Protein AF-A0A929U799-F1 (afdb_monomer_lite)

Foldseek 3Di:
DPDDPPVQVVVQCVDPQNVVQQVVQWPVVDVVIDHDPVSNVPRDTDDDPDPVVNVVVVVVVVVVVVVVVVVVVVVVVVVVVVVVVVVCVVVVVVVPPPPDDDDD

pLDDT: mean 84.08, std 14.7, range [47.75, 98.44]

Sequence (104 aa):
YKSTDPYFLSNAIQSDYVQKGLANRTLKTAIPMKINKDEIGKVSVMLPLSATEQQQIGTYFRHLDHLITLHQRKRTRLKAIRKSMHQQLLFDGKGSRARNRPLA

Secondary structure (DSSP, 8-state):
-----HHHHHHHHHSHHHHHHHHHHSBTTSSS-B--HHHHTTS-----S-HHHHHHHHHHHHHHHHHHHHHHHHHHHHHHHHHHHHHHHHHHTTSSSSS-----

Radius of gyration: 28.23 Å; chains: 1; bounding box: 71×24×74 Å

Structure (mmCIF, N/CA/C/O backbone):
data_AF-A0A929U799-F1
#
_entry.id   AF-A0A929U799-F1
#
loop_
_atom_site.group_PDB
_atom_site.id
_atom_site.type_symbol
_atom_site.label_atom_id
_atom_site.label_alt_id
_atom_site.label_comp_id
_atom_site.label_asym_id
_atom_site.label_entity_id
_atom_site.label_seq_id
_atom_site.pdbx_PDB_ins_code
_atom_site.Cartn_x
_atom_site.Cartn_y
_atom_site.Cartn_z
_atom_site.occupancy
_atom_site.B_iso_or_equiv
_atom_site.auth_seq_id
_atom_site.auth_comp_id
_atom_site.auth_asym_id
_atom_site.auth_atom_id
_atom_site.pdbx_PDB_model_num
ATOM 1 N N . TYR A 1 1 ? -20.954 -7.786 10.826 1.00 49.72 1 TYR A N 1
ATOM 2 C CA . TYR A 1 1 ? -19.731 -7.352 10.126 1.00 49.72 1 TYR A CA 1
ATOM 3 C C . TYR A 1 1 ? -20.044 -7.244 8.646 1.00 49.72 1 TYR A C 1
ATOM 5 O O . TYR A 1 1 ? -19.986 -8.225 7.921 1.00 49.72 1 TYR A O 1
ATOM 13 N N . LYS A 1 2 ? -20.566 -6.078 8.253 1.00 52.28 2 LYS A N 1
ATOM 14 C CA . LYS A 1 2 ? -21.038 -5.793 6.896 1.00 52.28 2 LYS A CA 1
ATOM 15 C C . LYS A 1 2 ? -19.826 -5.520 6.001 1.00 52.28 2 LYS A C 1
ATOM 17 O O . LYS A 1 2 ? -18.999 -4.714 6.394 1.00 52.28 2 LYS A O 1
ATOM 22 N N . SER A 1 3 ? -19.754 -6.204 4.858 1.00 66.06 3 SER A N 1
ATOM 23 C CA . SER A 1 3 ? -19.019 -5.872 3.621 1.00 66.06 3 SER A CA 1
ATOM 24 C C . SER A 1 3 ? -17.960 -4.751 3.706 1.00 66.06 3 SER A C 1
ATOM 26 O O . SER A 1 3 ? -18.123 -3.709 3.071 1.00 66.06 3 SER A O 1
ATOM 28 N N . THR A 1 4 ? -16.872 -4.952 4.453 1.00 69.06 4 THR A N 1
ATOM 29 C CA . THR A 1 4 ? -15.669 -4.115 4.311 1.00 69.06 4 THR A CA 1
ATOM 30 C C . THR A 1 4 ? -14.948 -4.547 3.042 1.00 69.06 4 THR A C 1
ATOM 32 O O . THR A 1 4 ? -14.724 -5.743 2.845 1.00 69.06 4 THR A O 1
ATOM 35 N N . ASP A 1 5 ? -14.582 -3.593 2.189 1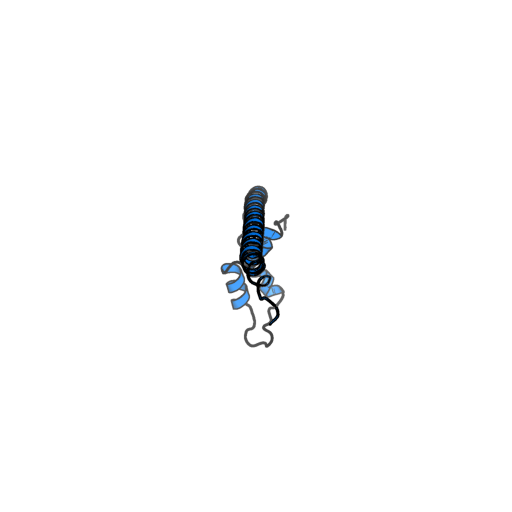.00 76.31 5 ASP A N 1
ATOM 36 C CA . ASP A 1 5 ? -13.812 -3.886 0.982 1.00 76.31 5 ASP A CA 1
ATOM 37 C C . ASP A 1 5 ? -12.460 -4.562 1.346 1.00 76.31 5 ASP A C 1
ATOM 39 O O . ASP A 1 5 ? -11.725 -4.047 2.199 1.00 76.31 5 ASP A O 1
ATOM 43 N N . PRO A 1 6 ? -12.109 -5.720 0.742 1.00 80.62 6 PRO A N 1
ATOM 44 C CA . PRO A 1 6 ? -10.893 -6.456 1.100 1.00 80.62 6 PRO A CA 1
ATOM 45 C C . PRO A 1 6 ? -9.597 -5.668 0.888 1.00 80.62 6 PRO A C 1
ATOM 47 O O . PRO A 1 6 ? -8.643 -5.859 1.641 1.00 80.62 6 PRO A O 1
ATOM 50 N N . TYR A 1 7 ? -9.562 -4.774 -0.105 1.00 78.19 7 TYR A N 1
ATOM 51 C CA . TYR A 1 7 ? -8.400 -3.936 -0.394 1.00 78.19 7 TYR A CA 1
ATOM 52 C C . TYR A 1 7 ? -8.238 -2.832 0.664 1.00 78.19 7 TYR A C 1
ATOM 54 O O . TYR A 1 7 ? -7.128 -2.564 1.131 1.00 78.19 7 TYR A O 1
ATOM 62 N N . PHE A 1 8 ? -9.344 -2.253 1.139 1.00 78.88 8 PHE A N 1
ATOM 63 C CA . PHE A 1 8 ? -9.316 -1.357 2.298 1.00 78.88 8 PHE A CA 1
ATOM 64 C C . PHE A 1 8 ? -8.826 -2.051 3.551 1.00 78.88 8 PHE A C 1
ATOM 66 O O . PHE A 1 8 ? -7.973 -1.510 4.253 1.00 78.88 8 PHE A O 1
ATOM 73 N N . LEU A 1 9 ? -9.334 -3.251 3.823 1.00 83.69 9 LEU A N 1
ATOM 74 C CA . LEU A 1 9 ? -8.907 -4.000 4.993 1.00 83.69 9 LEU A CA 1
ATOM 75 C C . LEU A 1 9 ? -7.412 -4.335 4.915 1.00 83.69 9 LEU A C 1
ATOM 77 O O . LEU A 1 9 ? -6.711 -4.167 5.910 1.00 83.69 9 LEU A O 1
ATOM 81 N N . SER A 1 10 ? -6.896 -4.734 3.746 1.00 86.88 10 SER A N 1
ATOM 82 C CA . SER A 1 10 ? -5.464 -5.015 3.591 1.00 86.88 10 SER A CA 1
ATOM 83 C C . SER A 1 10 ? -4.597 -3.778 3.815 1.00 86.88 10 SER A C 1
ATOM 85 O O . SER A 1 10 ? -3.594 -3.864 4.521 1.00 86.88 10 SER A O 1
ATOM 87 N N . ASN A 1 11 ? -4.996 -2.623 3.277 1.00 85.06 11 ASN A N 1
ATOM 88 C CA . ASN A 1 11 ? -4.254 -1.374 3.462 1.00 85.06 11 ASN A CA 1
ATOM 89 C C . ASN A 1 11 ? -4.328 -0.882 4.911 1.00 85.06 11 ASN A C 1
ATOM 91 O O . ASN A 1 11 ? -3.323 -0.455 5.476 1.00 85.06 11 ASN A O 1
ATOM 95 N N . ALA A 1 12 ? -5.495 -0.995 5.546 1.00 87.94 12 ALA A N 1
ATOM 96 C CA . ALA A 1 12 ? -5.673 -0.626 6.942 1.00 87.94 12 ALA A CA 1
ATOM 97 C C . ALA A 1 12 ? -4.834 -1.520 7.868 1.00 87.94 12 ALA A C 1
ATOM 99 O O . ALA A 1 12 ? -4.185 -1.006 8.778 1.00 87.94 12 ALA A O 1
ATOM 100 N N . ILE A 1 13 ? -4.763 -2.831 7.598 1.00 90.88 13 ILE A N 1
ATOM 101 C CA . ILE A 1 13 ? -3.903 -3.763 8.343 1.00 90.88 13 ILE A CA 1
ATOM 102 C C . ILE A 1 13 ? -2.421 -3.404 8.190 1.00 90.88 13 ILE A C 1
ATOM 104 O O . ILE A 1 13 ? -1.665 -3.523 9.151 1.00 90.88 13 ILE A O 1
ATOM 108 N N . GLN A 1 14 ? -1.997 -2.950 7.010 1.00 90.69 14 GLN A N 1
ATOM 109 C CA . GLN A 1 14 ? -0.611 -2.544 6.751 1.00 90.69 14 GLN A CA 1
ATOM 110 C C . GLN A 1 14 ? -0.250 -1.170 7.326 1.00 90.69 14 GLN A C 1
ATOM 112 O O . GLN A 1 14 ? 0.930 -0.834 7.383 1.00 90.69 14 GLN A O 1
ATOM 117 N N . SER A 1 15 ? -1.229 -0.381 7.771 1.00 91.88 15 SER A N 1
ATOM 118 C CA . SER A 1 15 ? -0.962 0.929 8.360 1.00 91.88 15 SER A CA 1
ATOM 119 C C . SER A 1 15 ? -0.094 0.833 9.619 1.00 91.88 15 SER A C 1
ATOM 121 O O . SER A 1 15 ? -0.216 -0.100 10.419 1.00 91.88 15 SER A O 1
ATOM 123 N N . ASP A 1 16 ? 0.724 1.861 9.846 1.00 93.94 16 ASP A N 1
ATOM 124 C CA . ASP A 1 16 ? 1.566 2.003 11.040 1.00 93.94 16 ASP A CA 1
ATOM 125 C C . ASP A 1 16 ? 0.796 1.800 12.345 1.00 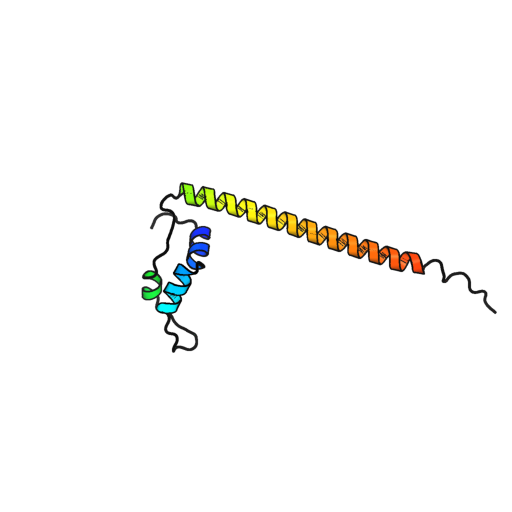93.94 16 ASP A C 1
ATOM 127 O O . ASP A 1 16 ? 1.314 1.213 13.293 1.00 93.94 16 ASP A O 1
ATOM 131 N N . TYR A 1 17 ? -0.439 2.298 12.403 1.00 93.44 17 TYR A N 1
ATOM 132 C CA . TYR A 1 17 ? -1.286 2.184 13.583 1.00 93.44 17 TYR A CA 1
ATOM 133 C C . TYR A 1 17 ? -1.583 0.717 13.915 1.00 93.44 17 TYR A C 1
ATOM 135 O O . TYR A 1 17 ? -1.334 0.268 15.038 1.00 93.44 17 TYR A O 1
ATOM 143 N N . VAL A 1 18 ? -2.054 -0.049 12.926 1.00 94.00 18 VAL A N 1
ATOM 144 C CA . VAL A 1 18 ? -2.399 -1.462 13.118 1.00 94.00 18 VAL A CA 1
ATOM 145 C C . VAL A 1 18 ? -1.143 -2.302 13.335 1.00 94.00 18 VAL A C 1
ATOM 147 O O . VAL A 1 18 ? -1.119 -3.124 14.250 1.00 94.00 18 VAL A O 1
ATOM 150 N N . GLN A 1 19 ? -0.067 -2.054 12.584 1.00 94.38 19 GLN A N 1
ATOM 151 C CA . GLN A 1 19 ? 1.199 -2.774 12.749 1.00 94.38 19 GLN A CA 1
ATOM 152 C C . GLN A 1 19 ? 1.825 -2.549 14.132 1.00 94.38 19 GLN A C 1
ATOM 154 O O . GLN A 1 19 ? 2.254 -3.509 14.772 1.00 94.38 19 GLN A O 1
ATOM 159 N N . LYS A 1 20 ? 1.809 -1.317 14.660 1.00 92.94 20 LYS A N 1
ATOM 160 C CA . LYS A 1 20 ? 2.247 -1.036 16.041 1.00 92.94 20 LYS A CA 1
ATOM 161 C C . LYS A 1 20 ? 1.346 -1.726 17.067 1.00 92.94 20 LYS A C 1
ATOM 163 O O . LYS A 1 20 ? 1.848 -2.294 18.036 1.00 92.94 20 LYS A O 1
ATOM 168 N N . GLY A 1 21 ? 0.032 -1.733 16.834 1.00 93.19 21 GLY A N 1
ATOM 169 C CA . GLY A 1 21 ? -0.932 -2.459 17.663 1.00 93.19 21 GLY A CA 1
ATOM 170 C C . GLY A 1 21 ? -0.651 -3.962 17.728 1.00 93.19 21 GLY A C 1
ATOM 171 O O . GLY A 1 21 ? -0.620 -4.534 18.818 1.00 93.19 21 GLY A O 1
ATOM 172 N N . LEU A 1 22 ? -0.378 -4.590 16.581 1.00 93.56 22 LEU A N 1
ATOM 173 C CA . LEU A 1 22 ? 0.000 -6.002 16.494 1.00 93.56 22 LEU A CA 1
ATOM 174 C C . LEU A 1 22 ? 1.348 -6.260 17.178 1.00 93.56 22 LEU A C 1
ATOM 176 O O . LEU A 1 22 ? 1.464 -7.185 17.981 1.00 93.56 22 LEU A O 1
ATOM 180 N N . ALA A 1 23 ? 2.353 -5.418 16.929 1.00 91.62 23 ALA A N 1
ATOM 181 C CA . ALA A 1 23 ? 3.692 -5.567 17.498 1.00 91.62 23 ALA A CA 1
ATOM 182 C C . ALA A 1 23 ? 3.709 -5.467 19.032 1.00 91.62 23 ALA A C 1
ATOM 184 O O . ALA A 1 23 ? 4.478 -6.173 19.684 1.00 91.62 23 ALA A O 1
ATOM 185 N N . ASN A 1 24 ? 2.851 -4.626 19.615 1.00 91.69 24 ASN A N 1
ATOM 186 C CA . ASN A 1 24 ? 2.709 -4.495 21.068 1.00 91.69 24 ASN A CA 1
ATOM 187 C C . ASN A 1 24 ? 2.043 -5.715 21.718 1.00 91.69 24 ASN A C 1
ATOM 189 O O . ASN A 1 24 ? 2.259 -5.971 22.898 1.00 91.69 24 ASN A O 1
ATOM 193 N N . ARG A 1 25 ? 1.249 -6.470 20.952 1.00 90.94 25 ARG A N 1
ATOM 194 C CA . ARG A 1 25 ? 0.550 -7.683 21.407 1.00 90.94 25 ARG A CA 1
ATOM 195 C C . ARG A 1 25 ? 1.257 -8.980 21.012 1.00 90.94 25 ARG A C 1
ATOM 197 O O . ARG A 1 25 ? 0.827 -10.066 21.388 1.00 90.94 25 ARG A O 1
ATOM 204 N N . THR A 1 26 ? 2.328 -8.873 20.234 1.00 92.38 26 THR A N 1
ATOM 205 C CA . THR A 1 26 ? 3.140 -10.008 19.798 1.00 92.38 26 THR A CA 1
ATOM 206 C C . THR A 1 26 ? 4.111 -10.410 20.902 1.00 92.38 26 THR A C 1
ATOM 208 O O . THR A 1 26 ? 4.798 -9.571 21.486 1.00 92.38 26 THR A O 1
ATOM 211 N N . LEU A 1 27 ? 4.216 -11.711 21.162 1.00 89.12 27 LEU A N 1
ATOM 212 C CA . LEU A 1 27 ? 5.211 -12.275 22.067 1.00 89.12 27 LEU A CA 1
ATOM 213 C C . LEU A 1 27 ? 6.584 -12.231 21.389 1.00 89.12 27 LEU A C 1
ATOM 215 O O . LEU A 1 27 ? 6.952 -13.132 20.633 1.00 89.12 27 LEU A O 1
ATOM 219 N N . LYS A 1 28 ? 7.341 -11.162 21.659 1.00 86.31 28 LYS A N 1
ATOM 220 C CA . LYS A 1 28 ? 8.672 -10.915 21.070 1.00 86.31 28 LYS A CA 1
ATOM 221 C C . LYS A 1 28 ? 9.753 -11.886 21.553 1.00 86.31 28 LYS A C 1
ATOM 223 O O . LYS A 1 28 ? 10.798 -11.988 20.927 1.00 86.31 28 LYS A O 1
ATOM 228 N N . THR A 1 29 ? 9.510 -12.582 22.662 1.00 86.44 29 THR A N 1
ATOM 229 C CA . THR A 1 29 ? 10.427 -13.581 23.229 1.00 86.44 29 THR A CA 1
ATOM 230 C C . THR A 1 29 ? 10.348 -14.931 22.516 1.00 86.44 29 THR A C 1
ATOM 232 O O . THR A 1 29 ? 11.254 -15.748 22.660 1.00 86.44 29 THR A O 1
ATOM 235 N N . ALA A 1 30 ? 9.286 -15.181 21.744 1.00 80.88 30 ALA A N 1
ATOM 236 C CA . ALA A 1 30 ? 9.157 -16.388 20.941 1.00 80.88 30 ALA A CA 1
ATOM 237 C C . ALA A 1 30 ? 9.941 -16.250 19.626 1.00 80.88 30 ALA A C 1
ATOM 239 O O . ALA A 1 30 ? 9.888 -15.210 18.969 1.00 80.88 30 ALA A O 1
ATOM 240 N N . ILE A 1 31 ? 10.624 -17.323 19.217 1.00 79.88 31 ILE A N 1
ATOM 241 C CA . ILE A 1 31 ? 11.270 -17.445 17.905 1.00 79.88 31 ILE A CA 1
ATOM 242 C C . ILE A 1 31 ? 10.638 -18.651 17.187 1.00 79.88 31 ILE A C 1
ATOM 244 O O . ILE A 1 31 ? 10.780 -19.774 17.673 1.00 79.88 31 ILE A O 1
ATOM 248 N N . PRO A 1 32 ? 9.924 -18.462 16.062 1.00 84.56 32 PRO A N 1
ATOM 249 C CA . PRO A 1 32 ? 9.514 -17.179 15.482 1.00 84.56 32 PRO A CA 1
ATOM 250 C C . PRO A 1 32 ? 8.541 -16.422 16.400 1.00 84.56 32 PRO A C 1
ATOM 252 O O . PRO A 1 32 ? 7.892 -17.027 17.254 1.00 84.56 32 PRO A O 1
ATOM 255 N N . MET A 1 33 ? 8.424 -15.106 16.201 1.00 88.56 33 MET A N 1
ATOM 256 C CA . MET A 1 33 ? 7.461 -14.271 16.926 1.00 88.56 33 MET A CA 1
ATOM 257 C C 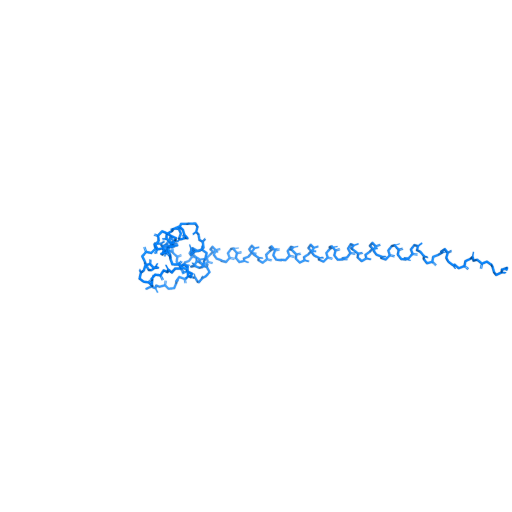. MET A 1 33 ? 6.044 -14.836 16.773 1.00 88.56 33 MET A C 1
ATOM 259 O O . MET A 1 33 ? 5.631 -15.199 15.670 1.00 88.56 33 MET A O 1
ATOM 263 N N . LYS A 1 34 ? 5.294 -14.904 17.877 1.00 89.62 34 LYS A N 1
ATOM 264 C CA . LYS A 1 34 ? 3.929 -15.449 17.898 1.00 89.62 34 LYS A CA 1
ATOM 265 C C . LYS A 1 34 ? 2.936 -14.421 18.417 1.00 89.62 34 LYS A C 1
ATOM 267 O O . LYS A 1 34 ? 3.237 -13.660 19.334 1.00 89.62 34 LYS A O 1
ATOM 272 N N . ILE A 1 35 ? 1.730 -14.444 17.863 1.00 92.06 35 ILE A N 1
ATOM 273 C CA . ILE A 1 35 ? 0.584 -13.680 18.355 1.00 92.06 35 ILE A CA 1
A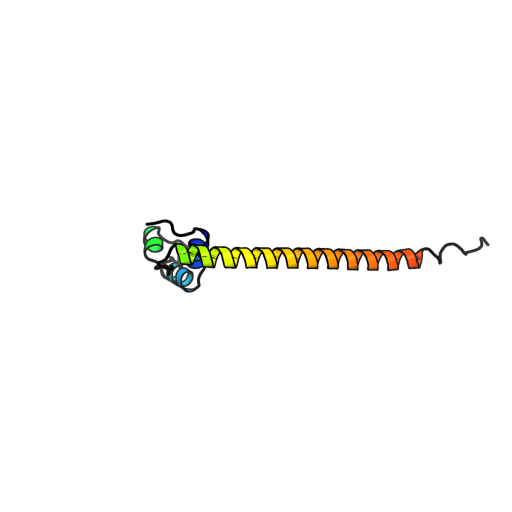TOM 274 C C . ILE A 1 35 ? -0.633 -14.602 18.444 1.00 92.06 35 ILE A C 1
ATOM 276 O O . ILE A 1 35 ? -0.862 -15.431 17.562 1.00 92.06 35 ILE A O 1
ATOM 280 N N . ASN A 1 36 ? -1.400 -14.475 19.526 1.00 91.25 36 ASN A N 1
ATOM 281 C CA . ASN A 1 36 ? -2.616 -15.257 19.729 1.00 91.25 36 ASN A CA 1
ATOM 282 C C . ASN A 1 36 ? -3.762 -14.691 18.883 1.00 91.25 36 ASN A C 1
ATOM 284 O O . ASN A 1 36 ? -3.885 -13.477 18.725 1.00 91.25 36 ASN A O 1
ATOM 288 N N . LYS A 1 37 ? -4.647 -15.563 18.390 1.00 89.75 37 LYS A N 1
ATOM 289 C CA . LYS A 1 37 ? -5.793 -15.163 17.555 1.00 89.75 37 LYS A CA 1
ATOM 290 C C . LYS A 1 37 ? -6.678 -14.111 18.235 1.00 89.75 37 LYS A C 1
ATOM 292 O O . LYS A 1 37 ? -7.074 -13.141 17.593 1.00 89.75 37 LYS A O 1
ATOM 297 N N . ASP A 1 38 ? -6.919 -14.264 19.534 1.00 92.06 38 ASP A N 1
ATOM 298 C CA . ASP A 1 38 ? -7.742 -13.329 20.309 1.00 92.06 38 ASP A CA 1
ATOM 299 C C . ASP A 1 38 ? -7.072 -11.961 20.476 1.00 92.06 38 ASP A C 1
ATOM 301 O O . ASP A 1 38 ? -7.752 -10.945 20.580 1.00 92.06 38 ASP A O 1
ATOM 305 N N . GLU A 1 39 ? -5.737 -11.909 20.459 1.00 93.00 39 GLU A N 1
ATOM 306 C CA . GLU A 1 39 ? -4.990 -10.651 20.519 1.00 93.00 39 GLU A CA 1
ATOM 307 C C . GLU A 1 39 ? -5.048 -9.883 19.197 1.00 93.00 39 GLU A C 1
ATOM 309 O O . GLU A 1 39 ? -5.121 -8.654 19.214 1.00 93.00 39 GLU A O 1
ATOM 314 N N . ILE A 1 40 ? -5.098 -10.585 18.059 1.00 91.25 40 ILE A N 1
ATOM 315 C CA . ILE A 1 40 ? -5.296 -9.962 16.741 1.00 91.25 40 ILE A CA 1
ATOM 316 C C . ILE A 1 40 ? -6.642 -9.226 16.710 1.00 91.25 40 ILE A C 1
ATOM 318 O O . ILE A 1 40 ? -6.707 -8.073 16.290 1.00 91.25 40 ILE A O 1
ATOM 322 N N . GLY A 1 41 ? -7.709 -9.860 17.211 1.00 89.75 41 GLY A N 1
ATOM 323 C CA . GLY A 1 41 ? -9.059 -9.283 17.233 1.00 89.75 41 GLY A CA 1
ATOM 324 C C . GLY A 1 41 ? -9.222 -8.054 18.138 1.00 89.75 41 GLY A C 1
ATOM 325 O O . GLY A 1 41 ? -10.197 -7.320 17.994 1.00 89.75 41 GLY A O 1
ATOM 326 N N . LYS A 1 42 ? -8.273 -7.802 19.049 1.00 91.62 42 LYS A N 1
ATOM 327 C CA . LYS A 1 42 ? -8.266 -6.631 19.945 1.00 91.62 42 LYS A CA 1
ATOM 328 C C . LYS A 1 42 ? -7.580 -5.407 19.335 1.00 91.62 42 LYS A C 1
ATOM 330 O O . LYS A 1 42 ? -7.547 -4.349 19.969 1.00 91.62 42 LYS A O 1
ATOM 335 N N . VAL A 1 43 ? -6.979 -5.533 18.152 1.00 92.12 43 VAL A N 1
ATOM 336 C CA . VAL A 1 43 ? -6.390 -4.390 17.452 1.00 92.12 43 VAL A CA 1
ATOM 337 C C . VAL A 1 43 ? -7.501 -3.626 16.744 1.00 92.12 43 VAL A C 1
ATOM 339 O O . VAL A 1 43 ? -8.188 -4.161 15.878 1.00 92.12 43 VAL A O 1
ATOM 342 N N . SER A 1 44 ? -7.684 -2.365 17.134 1.00 88.50 44 SER A N 1
ATOM 343 C CA . SER A 1 44 ? -8.632 -1.480 16.463 1.00 88.50 44 SER A CA 1
ATOM 344 C C . SER A 1 44 ? -8.164 -1.201 15.037 1.00 88.50 44 SER A C 1
ATOM 346 O O . SER A 1 44 ? -6.972 -1.021 14.789 1.00 88.50 44 SER A O 1
ATOM 348 N N . VAL A 1 45 ? -9.109 -1.138 14.105 1.00 86.75 45 VAL A N 1
ATOM 349 C CA . VAL A 1 45 ? -8.857 -0.760 12.716 1.00 86.75 45 VAL A CA 1
ATOM 350 C C . VAL A 1 45 ? -9.747 0.431 12.406 1.00 86.75 45 VAL A C 1
ATOM 352 O O . VAL A 1 45 ? -10.964 0.364 12.571 1.00 86.75 45 VAL A O 1
ATOM 355 N N . MET A 1 46 ? -9.141 1.528 11.959 1.00 80.25 46 MET A N 1
ATOM 356 C CA . MET A 1 46 ? -9.898 2.673 11.471 1.00 80.25 46 MET A CA 1
ATOM 357 C C . MET A 1 46 ? -10.357 2.384 10.047 1.00 80.25 46 MET A C 1
ATOM 359 O O . MET A 1 46 ? -9.541 2.236 9.139 1.00 80.25 46 MET A O 1
ATOM 363 N N . LEU A 1 47 ? -11.670 2.281 9.871 1.00 75.69 47 LEU A N 1
ATOM 364 C CA . LEU A 1 47 ? -12.308 2.088 8.577 1.00 75.69 47 LEU A CA 1
ATOM 365 C C . LEU A 1 47 ? -13.344 3.196 8.370 1.00 75.69 47 LEU A C 1
ATOM 367 O O . LEU A 1 47 ? -14.027 3.561 9.332 1.00 75.69 47 LEU A O 1
ATOM 371 N N . PRO A 1 48 ? -13.507 3.712 7.139 1.00 74.19 48 PRO A N 1
ATOM 372 C CA . PRO A 1 48 ? -14.606 4.617 6.834 1.00 74.19 48 PRO A CA 1
ATOM 373 C C . PRO A 1 48 ? -15.932 3.909 7.120 1.00 74.19 48 PRO A C 1
ATOM 375 O O . PRO A 1 48 ? -16.124 2.763 6.709 1.00 74.19 48 PRO A O 1
ATOM 378 N N . LEU A 1 49 ? -16.862 4.574 7.807 1.0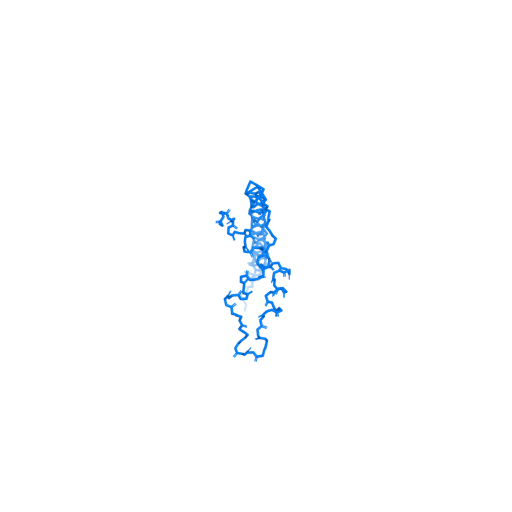0 73.44 49 LEU A N 1
ATOM 379 C CA . LEU A 1 49 ? -18.166 3.981 8.138 1.00 73.44 49 LEU A CA 1
ATOM 380 C C . LEU A 1 49 ? -19.051 3.794 6.892 1.00 73.44 49 LEU A C 1
ATOM 382 O O . LEU A 1 49 ? -19.952 2.954 6.889 1.00 73.44 49 LEU A O 1
ATOM 386 N N . SER A 1 50 ? -18.791 4.563 5.831 1.00 83.44 50 SER A N 1
ATOM 387 C CA . SER A 1 50 ? -19.559 4.549 4.589 1.00 83.44 50 SER A CA 1
ATOM 388 C C . SER A 1 50 ? -18.973 3.570 3.570 1.00 83.44 50 SER A C 1
ATOM 390 O O . SER A 1 50 ? -17.865 3.755 3.068 1.00 83.44 50 SER A O 1
ATOM 392 N N . ALA A 1 51 ? -19.749 2.549 3.196 1.00 79.12 51 ALA A N 1
ATOM 393 C CA . ALA A 1 51 ? -19.380 1.627 2.119 1.00 79.12 51 ALA A CA 1
ATOM 394 C C . ALA A 1 51 ? -19.235 2.346 0.763 1.00 79.12 51 ALA A C 1
ATOM 396 O O . ALA A 1 51 ? -18.361 2.006 -0.032 1.00 79.12 51 ALA A O 1
ATOM 397 N N . THR A 1 52 ? -20.048 3.379 0.520 1.00 84.19 52 THR A N 1
ATOM 398 C CA . THR A 1 52 ? -19.972 4.205 -0.693 1.00 84.19 52 THR A CA 1
ATOM 399 C C . THR A 1 52 ? -18.643 4.950 -0.774 1.00 84.19 52 THR A C 1
ATOM 401 O O . THR A 1 52 ? -18.014 4.981 -1.829 1.00 84.19 52 THR A O 1
ATOM 404 N N . GLU A 1 53 ? -18.188 5.511 0.348 1.00 83.88 53 GLU A N 1
ATOM 405 C CA . GLU A 1 53 ? -16.898 6.197 0.432 1.00 83.88 53 GLU A CA 1
ATOM 406 C C . GLU A 1 53 ? -15.744 5.222 0.170 1.00 83.88 53 GLU A C 1
ATOM 408 O O . GLU A 1 53 ? -14.886 5.498 -0.669 1.00 83.88 53 GLU A O 1
ATOM 413 N N . GLN A 1 54 ? -15.774 4.036 0.796 1.00 78.81 54 GLN A N 1
ATOM 414 C CA . GLN A 1 54 ? -14.794 2.977 0.524 1.00 78.81 54 GLN A CA 1
ATOM 415 C C . GLN A 1 54 ? -14.758 2.630 -0.972 1.00 78.81 54 GLN A C 1
ATOM 417 O O . GLN A 1 54 ? -13.691 2.588 -1.581 1.00 78.81 54 GLN A O 1
ATOM 422 N N . GLN A 1 55 ? -15.912 2.443 -1.615 1.00 83.25 55 GLN A N 1
ATOM 423 C CA . GLN A 1 55 ? -15.956 2.102 -3.037 1.00 83.25 55 GLN A CA 1
ATOM 424 C C . GLN A 1 55 ? -15.391 3.215 -3.933 1.00 83.25 55 GLN A C 1
ATOM 426 O O . GLN A 1 55 ? -14.658 2.921 -4.885 1.00 83.25 55 GLN A O 1
ATOM 431 N N . GLN A 1 56 ? -15.709 4.478 -3.644 1.00 87.88 56 GLN A N 1
ATOM 432 C CA . GLN A 1 56 ? -15.218 5.625 -4.412 1.00 87.88 56 GLN A CA 1
ATOM 433 C C . GLN A 1 56 ? -13.705 5.784 -4.272 1.00 87.88 56 GLN A C 1
ATOM 435 O O . GLN A 1 56 ? -12.996 5.808 -5.280 1.00 87.88 56 GLN A O 1
ATOM 440 N N . ILE A 1 57 ? -13.200 5.807 -3.036 1.00 85.19 57 ILE A N 1
ATOM 441 C CA . ILE A 1 57 ? -11.769 5.942 -2.759 1.00 85.19 57 ILE A CA 1
ATOM 442 C C . ILE A 1 57 ? -11.003 4.747 -3.355 1.00 85.19 57 ILE A C 1
ATOM 444 O O . ILE A 1 57 ? -9.985 4.931 -4.022 1.00 85.19 57 ILE A O 1
ATOM 448 N N . GLY A 1 58 ? -11.515 3.522 -3.205 1.00 83.56 58 GLY A N 1
ATOM 449 C CA . GLY A 1 58 ? -10.893 2.323 -3.776 1.00 83.56 58 GLY A CA 1
ATOM 450 C C . GLY A 1 58 ? -10.848 2.342 -5.303 1.00 83.56 58 GLY A C 1
ATOM 451 O O . GLY A 1 58 ? -9.848 1.960 -5.907 1.00 83.56 58 GLY A O 1
ATOM 452 N N . THR A 1 59 ? -11.908 2.829 -5.950 1.00 89.12 59 THR A N 1
ATOM 453 C CA . THR A 1 59 ? -11.940 2.984 -7.412 1.00 89.12 59 THR A CA 1
ATOM 454 C C . THR A 1 59 ? -10.946 4.039 -7.885 1.00 89.12 59 THR A C 1
ATOM 456 O O . THR A 1 59 ? -10.249 3.816 -8.875 1.00 89.12 59 THR A O 1
ATOM 459 N N . TYR A 1 60 ? -10.823 5.143 -7.150 1.00 92.06 60 TYR A N 1
ATOM 460 C CA . TYR A 1 60 ? -9.851 6.188 -7.442 1.00 92.06 60 TYR A CA 1
ATOM 461 C C . TYR A 1 60 ? -8.405 5.677 -7.353 1.00 92.06 60 TYR A C 1
ATOM 463 O O . TYR A 1 60 ? -7.640 5.832 -8.305 1.00 92.06 60 TYR A O 1
ATOM 471 N N . PHE A 1 61 ? -8.035 4.985 -6.270 1.00 88.75 61 PHE A N 1
ATOM 472 C CA . PHE A 1 61 ? -6.687 4.417 -6.142 1.00 88.75 61 PHE A CA 1
ATOM 473 C C . PHE A 1 61 ? -6.395 3.340 -7.190 1.00 88.75 61 PHE A C 1
ATOM 475 O O . PHE A 1 61 ? -5.324 3.365 -7.791 1.00 88.75 61 PHE A O 1
ATOM 482 N N . ARG A 1 62 ? -7.362 2.470 -7.520 1.00 89.00 62 ARG A N 1
ATOM 483 C CA . ARG A 1 62 ? -7.203 1.509 -8.628 1.00 89.00 62 ARG A CA 1
ATOM 484 C C . ARG A 1 62 ? -6.916 2.199 -9.962 1.00 89.00 62 ARG A C 1
ATOM 486 O O . ARG A 1 62 ? -6.123 1.696 -10.758 1.00 89.00 62 ARG A O 1
ATOM 493 N N . HIS A 1 63 ? -7.550 3.342 -10.217 1.00 95.50 63 HIS A N 1
ATOM 494 C CA . HIS A 1 63 ? -7.268 4.130 -11.412 1.00 95.50 63 HIS A CA 1
ATOM 495 C C . HIS A 1 63 ? -5.832 4.677 -11.403 1.00 95.50 63 HIS A C 1
ATOM 497 O O . HIS A 1 63 ? -5.131 4.562 -12.410 1.00 95.50 63 HIS A O 1
ATOM 503 N N . LEU A 1 64 ? -5.359 5.196 -10.266 1.00 96.44 64 LEU A N 1
ATOM 504 C CA . LEU A 1 64 ? -3.973 5.649 -10.116 1.00 96.44 64 LEU A CA 1
ATOM 505 C C . LEU A 1 64 ? -2.963 4.513 -10.328 1.00 96.44 64 LEU A C 1
ATOM 507 O O . LEU A 1 64 ? -2.012 4.687 -11.091 1.00 96.44 64 LEU A O 1
ATOM 511 N N . ASP A 1 65 ? -3.195 3.341 -9.739 1.00 93.50 65 ASP A N 1
ATOM 512 C CA . ASP A 1 65 ? -2.337 2.163 -9.913 1.00 93.50 65 ASP A CA 1
ATOM 513 C C . ASP A 1 65 ? -2.262 1.733 -11.386 1.00 93.50 65 ASP A C 1
ATOM 515 O O . ASP A 1 65 ? -1.184 1.418 -11.914 1.00 93.50 65 ASP A O 1
ATOM 519 N N . HIS A 1 66 ? -3.396 1.777 -12.094 1.00 96.75 66 HIS A N 1
ATOM 520 C CA . HIS A 1 66 ? -3.442 1.507 -13.527 1.00 96.75 66 HIS A CA 1
ATOM 521 C C . HIS A 1 66 ? -2.615 2.523 -14.327 1.00 96.75 66 HIS A C 1
ATOM 523 O O . HIS A 1 66 ? -1.811 2.134 -15.182 1.00 96.75 66 HIS A O 1
ATOM 529 N N . LEU A 1 67 ? -2.755 3.819 -14.027 1.00 98.12 67 LEU A N 1
ATOM 530 C CA . LEU A 1 67 ? -1.982 4.877 -14.677 1.00 98.12 67 LEU A CA 1
ATOM 531 C C . LEU A 1 67 ? -0.480 4.721 -14.421 1.00 98.12 67 LEU A C 1
ATOM 533 O O . LEU A 1 67 ? 0.305 4.803 -15.369 1.00 98.12 67 LEU A O 1
ATOM 537 N N . ILE A 1 68 ? -0.067 4.456 -13.181 1.00 97.44 68 ILE A N 1
ATOM 538 C CA . ILE A 1 68 ? 1.337 4.209 -12.823 1.00 97.44 68 ILE A CA 1
ATOM 539 C C . ILE A 1 68 ? 1.881 3.020 -13.621 1.00 97.44 68 ILE A C 1
ATOM 541 O O . ILE A 1 68 ? 2.942 3.117 -14.248 1.00 97.44 68 ILE A O 1
ATOM 545 N N . THR A 1 69 ? 1.128 1.921 -13.675 1.00 98.06 69 THR A N 1
ATOM 546 C CA . THR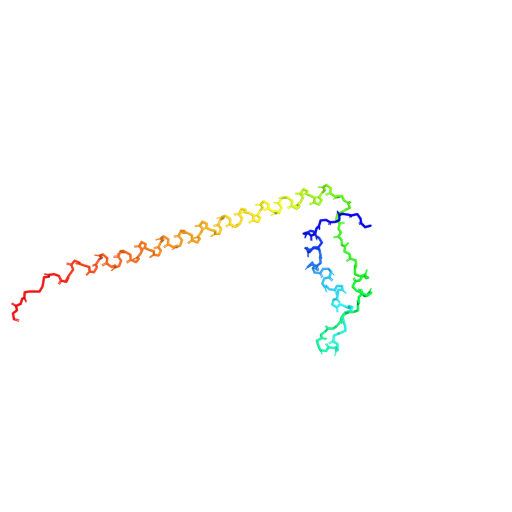 A 1 69 ? 1.501 0.716 -14.427 1.00 98.06 69 THR A CA 1
ATOM 547 C C . THR A 1 69 ? 1.682 1.014 -15.915 1.00 98.06 69 THR A C 1
ATOM 549 O O . THR A 1 69 ? 2.685 0.616 -16.518 1.00 98.06 69 THR A O 1
ATOM 552 N N . LEU A 1 70 ? 0.750 1.755 -16.521 1.00 98.44 70 LEU A N 1
ATOM 553 C CA . LEU A 1 70 ? 0.825 2.158 -17.925 1.00 98.44 70 LEU A CA 1
ATOM 554 C C . LEU A 1 70 ? 2.076 3.005 -18.201 1.00 98.44 70 LEU A C 1
ATOM 556 O O . LEU A 1 70 ? 2.819 2.737 -19.153 1.00 98.44 70 LEU A O 1
ATOM 560 N N . HIS A 1 71 ? 2.351 3.991 -17.345 1.00 98.19 71 HIS A N 1
ATOM 561 C CA . HIS A 1 71 ? 3.528 4.847 -17.469 1.00 98.19 71 HIS A CA 1
ATOM 562 C C . HIS A 1 71 ? 4.825 4.052 -17.323 1.00 98.19 71 HIS A C 1
ATOM 564 O O . HIS A 1 71 ? 5.760 4.246 -18.106 1.00 98.19 71 HIS A O 1
ATOM 570 N N . GLN A 1 72 ? 4.884 3.106 -16.387 1.00 98.31 72 GLN A N 1
ATOM 571 C CA . GLN A 1 72 ? 6.061 2.268 -16.201 1.00 98.31 72 GLN A CA 1
ATOM 572 C C . GLN A 1 72 ? 6.308 1.360 -17.415 1.00 98.31 72 GLN A C 1
ATOM 574 O O . GLN A 1 72 ? 7.445 1.264 -17.883 1.00 98.31 72 GLN A O 1
ATOM 579 N N . ARG A 1 73 ? 5.255 0.776 -18.008 1.00 98.19 73 ARG A N 1
ATOM 580 C CA . ARG A 1 73 ? 5.360 0.007 -19.264 1.00 98.19 73 ARG A CA 1
ATOM 581 C C . ARG A 1 73 ? 5.880 0.874 -20.413 1.00 98.19 73 ARG A C 1
ATOM 583 O O . ARG A 1 73 ? 6.796 0.453 -21.125 1.00 98.19 73 ARG A O 1
ATOM 590 N N . LYS A 1 74 ? 5.364 2.102 -20.563 1.00 98.19 74 LYS A N 1
ATOM 591 C CA . LYS A 1 74 ? 5.845 3.069 -21.568 1.00 98.19 74 LYS A CA 1
ATOM 592 C C . LYS A 1 74 ? 7.328 3.392 -21.370 1.00 98.19 74 LYS A C 1
ATOM 594 O O . LYS A 1 74 ? 8.097 3.323 -22.328 1.00 98.19 74 LYS A O 1
ATOM 599 N N . ARG A 1 75 ? 7.758 3.677 -20.135 1.00 98.38 75 ARG A N 1
ATOM 600 C CA . ARG A 1 75 ? 9.173 3.937 -19.806 1.00 98.38 75 ARG A CA 1
ATOM 601 C C . ARG A 1 75 ? 10.071 2.756 -20.165 1.00 98.38 75 ARG A C 1
ATOM 603 O O . ARG A 1 75 ? 11.118 2.960 -20.775 1.00 98.38 75 ARG A O 1
ATOM 610 N N . THR A 1 76 ? 9.671 1.534 -19.820 1.00 98.44 76 THR A N 1
ATOM 611 C CA . THR A 1 76 ? 10.437 0.321 -20.143 1.00 98.44 76 THR A CA 1
ATOM 612 C C . THR A 1 76 ? 10.574 0.129 -21.652 1.00 98.44 76 THR A C 1
ATOM 614 O O . THR A 1 76 ? 11.682 -0.106 -22.135 1.00 98.44 76 THR A O 1
ATOM 617 N N . ARG A 1 77 ? 9.490 0.321 -22.417 1.00 98.12 77 ARG A N 1
ATOM 618 C CA . ARG A 1 77 ? 9.523 0.234 -23.886 1.00 98.12 77 ARG A CA 1
ATOM 619 C C . ARG A 1 77 ? 10.473 1.262 -24.501 1.00 98.12 77 ARG A C 1
ATOM 621 O O . ARG A 1 77 ? 11.287 0.906 -25.346 1.00 98.12 77 ARG A O 1
ATOM 628 N N . LEU A 1 78 ? 10.413 2.516 -24.052 1.00 98.19 78 LEU A N 1
ATOM 629 C CA . LEU A 1 78 ? 11.304 3.572 -24.544 1.00 98.19 78 LEU A CA 1
ATOM 630 C C . LEU A 1 78 ? 12.777 3.275 -24.235 1.00 98.19 78 LEU A C 1
ATOM 632 O O . LEU A 1 78 ? 13.634 3.461 -25.096 1.00 98.19 78 LEU A O 1
ATOM 636 N N . LYS A 1 79 ? 13.083 2.749 -23.041 1.00 98.06 79 LYS A N 1
ATOM 637 C CA . LYS A 1 79 ? 14.444 2.309 -22.693 1.00 98.06 79 LYS A CA 1
ATOM 638 C C . LYS A 1 79 ? 14.937 1.184 -23.608 1.00 98.06 79 LYS A C 1
ATOM 640 O O . LYS A 1 79 ? 16.094 1.221 -24.023 1.00 98.06 79 LYS A O 1
ATOM 645 N N . ALA A 1 80 ? 14.075 0.218 -23.933 1.00 97.50 80 ALA A N 1
ATOM 646 C CA . ALA A 1 80 ? 14.410 -0.882 -24.836 1.00 97.50 80 ALA A CA 1
ATOM 647 C C . ALA A 1 80 ? 14.700 -0.387 -26.262 1.00 97.50 80 ALA A C 1
ATOM 649 O O . ALA A 1 80 ? 15.735 -0.741 -26.824 1.00 97.50 80 ALA A O 1
ATOM 650 N N . ILE A 1 81 ? 13.851 0.497 -26.801 1.00 97.19 81 ILE A N 1
ATOM 651 C CA . ILE A 1 81 ? 14.061 1.122 -28.118 1.00 97.19 81 ILE A CA 1
ATOM 652 C C . ILE A 1 81 ? 15.383 1.890 -28.134 1.00 97.19 81 ILE A C 1
ATOM 654 O O . ILE A 1 81 ? 16.220 1.645 -28.996 1.00 97.19 81 ILE A O 1
ATOM 658 N N . ARG A 1 82 ? 15.627 2.753 -27.136 1.00 96.44 82 ARG A N 1
ATOM 659 C CA . ARG A 1 82 ? 16.880 3.516 -27.031 1.00 96.44 82 ARG A CA 1
ATOM 660 C C . ARG A 1 82 ? 18.107 2.603 -27.040 1.00 96.44 82 ARG A C 1
ATOM 662 O O . ARG A 1 82 ? 19.089 2.901 -27.713 1.00 96.44 82 ARG A O 1
ATOM 669 N N . LYS A 1 83 ? 18.057 1.495 -26.291 1.00 95.75 83 LYS A N 1
ATOM 670 C CA . LYS A 1 83 ? 19.145 0.510 -26.235 1.00 95.75 83 LYS A CA 1
ATOM 671 C C . LYS A 1 83 ? 19.364 -0.155 -27.597 1.00 95.75 83 LYS A C 1
ATOM 673 O O . LYS A 1 83 ? 20.505 -0.248 -28.031 1.00 95.75 83 LYS A O 1
ATOM 678 N N . SER A 1 84 ? 18.290 -0.570 -28.268 1.00 95.25 84 SER A N 1
ATOM 679 C CA . SER A 1 84 ? 18.352 -1.195 -29.594 1.00 95.25 84 SER A CA 1
ATOM 680 C C . SER A 1 84 ? 18.912 -0.246 -30.657 1.00 95.25 84 SER A C 1
ATOM 682 O O . SER A 1 84 ? 19.816 -0.643 -31.384 1.00 95.25 84 SER A O 1
ATOM 684 N N . MET A 1 85 ? 18.464 1.013 -30.691 1.00 94.12 85 MET A N 1
ATOM 685 C CA . MET A 1 85 ? 18.985 2.015 -31.630 1.00 94.12 85 MET A CA 1
ATOM 686 C C . MET A 1 85 ? 20.472 2.286 -31.395 1.00 94.12 85 MET A C 1
ATOM 688 O O . MET A 1 85 ? 21.254 2.319 -32.337 1.00 94.12 85 MET A O 1
ATOM 692 N N . HIS A 1 86 ? 20.888 2.435 -30.133 1.00 92.69 86 HIS A N 1
ATOM 693 C CA . HIS A 1 86 ? 22.303 2.611 -29.808 1.00 92.69 86 HIS A CA 1
ATOM 694 C C . HIS A 1 86 ? 23.142 1.403 -30.244 1.00 92.69 86 HIS A C 1
ATOM 696 O O . HIS A 1 86 ? 24.228 1.568 -30.789 1.00 92.69 86 HIS A O 1
ATOM 702 N N . GLN A 1 87 ? 22.622 0.190 -30.042 1.00 92.75 87 GLN A N 1
ATOM 703 C CA . GLN A 1 87 ? 23.276 -1.040 -30.468 1.00 92.75 87 GLN A CA 1
ATOM 704 C C . GLN A 1 87 ? 23.429 -1.100 -31.997 1.00 92.75 87 GLN A C 1
ATOM 706 O O . GLN A 1 87 ? 24.526 -1.366 -32.475 1.00 92.75 87 GLN A O 1
ATOM 711 N N . GLN A 1 88 ? 22.369 -0.800 -32.753 1.00 91.19 88 GLN A N 1
ATOM 712 C CA . GLN A 1 88 ? 22.406 -0.741 -34.220 1.00 91.19 88 GLN A CA 1
ATOM 713 C C . GLN A 1 88 ? 23.454 0.261 -34.715 1.00 91.19 88 GLN A C 1
ATOM 715 O O . GLN A 1 88 ? 24.342 -0.115 -35.471 1.00 91.19 88 GLN A O 1
ATOM 720 N N . LEU A 1 89 ? 23.450 1.489 -34.185 1.00 89.12 89 LEU A N 1
ATOM 721 C CA . LEU A 1 89 ? 24.429 2.519 -34.552 1.00 89.12 89 LEU A CA 1
ATOM 722 C C . LEU A 1 89 ? 25.885 2.074 -34.325 1.00 89.12 89 LEU A C 1
ATOM 724 O O . LEU A 1 89 ? 26.761 2.385 -35.131 1.00 89.12 89 LEU A O 1
ATOM 728 N N . LEU A 1 90 ? 26.155 1.333 -33.245 1.00 89.81 90 LEU A N 1
ATOM 729 C CA . LEU A 1 90 ? 27.494 0.813 -32.955 1.00 89.81 90 LEU A CA 1
ATOM 730 C C . LEU A 1 90 ? 27.938 -0.298 -33.920 1.00 89.81 90 LEU A C 1
ATOM 732 O O . LEU A 1 90 ? 29.133 -0.399 -34.201 1.00 89.81 90 LEU A O 1
ATOM 736 N N . PHE A 1 91 ? 27.016 -1.138 -34.399 1.00 81.25 91 PHE A N 1
ATOM 737 C CA . PHE A 1 91 ? 27.331 -2.253 -35.300 1.00 81.25 91 PHE A CA 1
ATOM 738 C C . PHE A 1 91 ? 27.339 -1.833 -36.775 1.00 81.25 91 PHE A C 1
ATOM 740 O O . PHE A 1 91 ? 28.262 -2.205 -37.502 1.00 81.25 91 PHE A O 1
ATOM 747 N N . ASP A 1 92 ? 26.413 -0.971 -37.192 1.00 72.00 92 ASP A N 1
ATOM 748 C CA . ASP A 1 92 ? 26.340 -0.443 -38.559 1.00 72.00 92 ASP A CA 1
ATOM 749 C C . ASP A 1 92 ? 27.543 0.468 -38.871 1.00 72.00 92 ASP A C 1
ATOM 751 O O . ASP A 1 92 ? 28.096 0.433 -39.972 1.00 72.00 92 ASP A O 1
ATOM 755 N N . GLY A 1 93 ? 28.052 1.202 -37.872 1.00 59.97 93 GLY A N 1
ATOM 756 C CA . GLY A 1 93 ? 29.279 2.001 -37.985 1.00 59.97 93 GLY A CA 1
ATOM 757 C C . GLY A 1 93 ? 30.580 1.187 -38.079 1.00 59.97 93 GLY A C 1
ATOM 758 O O . GLY A 1 93 ? 31.616 1.733 -38.460 1.00 59.97 93 GLY A O 1
ATOM 759 N N . LYS A 1 94 ? 30.559 -0.116 -37.757 1.00 53.91 94 LYS A N 1
ATOM 760 C CA . LYS A 1 94 ? 31.731 -1.010 -37.855 1.00 53.91 94 LYS A CA 1
ATOM 761 C C . LYS A 1 94 ? 31.742 -1.884 -39.117 1.00 53.91 94 LYS A C 1
ATOM 763 O O . LYS A 1 94 ? 32.773 -2.485 -39.411 1.00 53.91 94 LYS A O 1
ATOM 768 N N . GLY A 1 95 ? 30.658 -1.904 -39.900 1.00 50.00 95 GLY A N 1
ATOM 769 C CA . GLY A 1 95 ? 30.533 -2.690 -41.139 1.00 50.00 95 GLY A CA 1
ATOM 770 C C . GLY A 1 95 ? 31.149 -2.060 -42.399 1.00 50.00 95 GLY A C 1
ATOM 771 O O . GLY A 1 95 ? 31.307 -2.733 -43.416 1.00 50.00 95 GLY A O 1
ATOM 772 N N . SER A 1 96 ? 31.542 -0.785 -42.357 1.00 49.75 96 SER A N 1
ATOM 773 C CA . SER A 1 96 ? 32.063 -0.050 -43.523 1.00 49.75 96 SER A CA 1
ATOM 774 C C . SER A 1 96 ? 33.594 0.040 -43.599 1.00 49.75 96 SER A C 1
ATOM 776 O O . SER A 1 96 ? 34.121 0.420 -44.641 1.00 49.75 96 SER A O 1
ATOM 778 N N . ARG A 1 97 ? 34.338 -0.361 -42.554 1.00 48.97 97 ARG A N 1
ATOM 779 C CA . ARG A 1 97 ? 35.816 -0.256 -42.515 1.00 48.97 97 ARG A CA 1
ATOM 780 C C . ARG A 1 97 ? 36.579 -1.562 -42.767 1.00 48.97 97 ARG A C 1
ATOM 782 O O . ARG A 1 97 ? 37.801 -1.528 -42.860 1.00 48.97 97 ARG A O 1
ATOM 789 N N . ALA A 1 98 ? 35.889 -2.696 -42.895 1.00 48.00 98 ALA A N 1
ATOM 790 C CA . ALA A 1 98 ? 36.525 -4.014 -43.013 1.00 48.00 98 ALA A CA 1
ATOM 791 C C . ALA A 1 98 ? 36.648 -4.558 -44.452 1.00 48.00 98 ALA A C 1
ATOM 793 O O . ALA A 1 98 ? 37.218 -5.627 -44.634 1.00 48.00 98 ALA A O 1
ATOM 794 N N . ARG A 1 99 ? 36.149 -3.851 -45.479 1.00 48.97 99 ARG A N 1
ATOM 795 C CA . ARG A 1 99 ? 36.139 -4.359 -46.870 1.00 48.97 99 ARG A CA 1
ATOM 796 C C . ARG A 1 99 ? 37.284 -3.878 -47.771 1.00 48.97 99 ARG A C 1
ATOM 798 O O . ARG A 1 99 ? 37.381 -4.356 -48.892 1.00 48.97 99 ARG A O 1
ATOM 805 N N . ASN A 1 100 ? 38.180 -3.015 -47.282 1.00 47.75 100 ASN A N 1
ATOM 806 C CA . ASN A 1 100 ? 39.280 -2.457 -48.084 1.00 47.75 100 ASN A CA 1
ATOM 807 C C . ASN A 1 100 ? 40.661 -2.748 -47.464 1.00 47.75 100 ASN A C 1
ATOM 809 O O . ASN A 1 100 ? 41.377 -1.822 -47.086 1.00 47.75 100 ASN A O 1
ATOM 813 N N . ARG A 1 101 ? 41.058 -4.021 -47.347 1.00 51.12 101 ARG A N 1
ATOM 814 C CA . ARG A 1 101 ? 42.489 -4.376 -47.298 1.00 51.12 101 ARG A CA 1
ATOM 815 C C . ARG A 1 101 ? 42.830 -5.155 -48.569 1.00 51.12 101 ARG A C 1
ATOM 817 O O . ARG A 1 101 ? 42.239 -6.216 -48.757 1.00 51.12 101 ARG A O 1
ATOM 824 N N . PRO A 1 102 ? 43.712 -4.644 -49.444 1.00 51.19 102 PRO A N 1
ATOM 825 C CA . PRO A 1 102 ? 44.197 -5.423 -50.571 1.00 51.19 102 PRO A CA 1
ATOM 826 C C . PRO A 1 102 ? 45.061 -6.574 -50.042 1.00 51.19 102 PRO A C 1
ATOM 828 O O . PRO A 1 102 ? 45.810 -6.401 -49.080 1.00 51.19 102 PRO A O 1
ATOM 831 N N . LEU A 1 103 ? 44.903 -7.747 -50.655 1.00 52.34 103 LEU A N 1
ATOM 832 C CA . LEU A 1 103 ? 45.784 -8.893 -50.458 1.00 52.34 103 LEU A CA 1
ATOM 833 C C . LEU A 1 103 ? 47.153 -8.528 -51.043 1.00 52.34 103 LEU A C 1
ATOM 835 O O . LEU A 1 103 ? 47.255 -8.284 -52.245 1.00 52.34 103 LEU A O 1
ATOM 839 N N . ALA A 1 104 ? 48.161 -8.460 -50.180 1.00 53.84 104 ALA A N 1
ATOM 840 C CA . ALA A 1 104 ? 49.575 -8.427 -50.527 1.00 53.84 104 ALA A CA 1
ATOM 841 C C . ALA A 1 104 ? 50.282 -9.488 -49.683 1.00 53.84 104 ALA A C 1
ATOM 843 O O . ALA A 1 104 ? 49.920 -9.597 -48.486 1.00 53.84 104 ALA A O 1
#